Protein AF-A0AAV5LJF4-F1 (afdb_monomer_lite)

Structure (mmCIF, N/CA/C/O backbone):
data_AF-A0AAV5LJF4-F1
#
_entry.id   AF-A0AAV5LJF4-F1
#
loop_
_atom_site.group_PDB
_atom_site.id
_atom_site.type_symbol
_atom_site.label_atom_id
_atom_site.label_alt_id
_atom_site.label_comp_id
_atom_site.label_asym_id
_atom_site.label_entity_id
_atom_site.label_seq_id
_atom_site.pdbx_PDB_ins_code
_atom_site.Cartn_x
_atom_site.Cartn_y
_atom_site.Cartn_z
_atom_site.occupancy
_atom_site.B_iso_or_equiv
_atom_site.auth_seq_id
_atom_site.auth_comp_id
_atom_site.auth_asym_id
_atom_site.auth_atom_id
_atom_site.pdbx_PDB_model_num
ATOM 1 N N . MET A 1 1 ? -11.416 -14.178 -37.511 1.00 57.75 1 MET A N 1
ATOM 2 C CA . MET A 1 1 ? -10.246 -13.297 -37.694 1.00 57.75 1 MET A CA 1
ATOM 3 C C . MET A 1 1 ? -9.049 -14.203 -37.834 1.00 57.75 1 MET A C 1
ATOM 5 O O . MET A 1 1 ? -8.840 -15.023 -36.949 1.00 57.75 1 MET A O 1
ATOM 9 N N . GLU A 1 2 ? -8.350 -14.103 -38.957 1.00 78.75 2 GLU A N 1
ATOM 10 C CA . GLU A 1 2 ? -7.160 -14.900 -39.259 1.00 78.75 2 GLU A CA 1
ATOM 11 C C . GLU A 1 2 ? -5.923 -14.006 -39.137 1.00 78.75 2 GLU A C 1
ATOM 13 O O . GLU A 1 2 ? -5.987 -12.808 -39.421 1.00 78.75 2 GLU A O 1
ATOM 18 N N . LEU A 1 3 ? -4.825 -14.573 -38.638 1.00 84.88 3 LEU A N 1
ATOM 19 C CA . LEU A 1 3 ? -3.553 -13.872 -38.487 1.00 84.88 3 LEU A CA 1
ATOM 20 C C . LEU A 1 3 ? -2.838 -13.85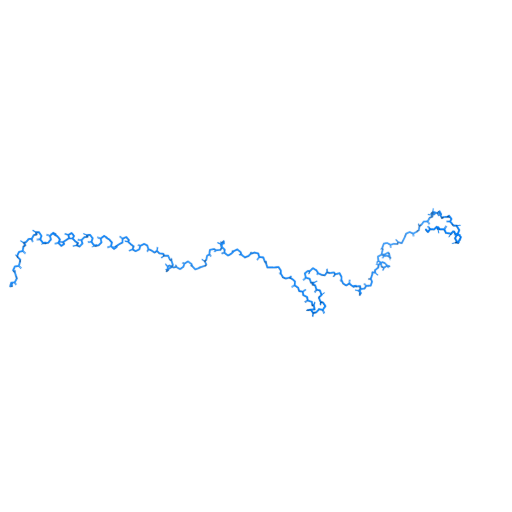6 -39.841 1.00 84.88 3 LEU A C 1
ATOM 22 O O . LEU A 1 3 ? -2.611 -14.908 -40.430 1.00 84.88 3 LEU A O 1
ATOM 26 N N . VAL A 1 4 ? -2.485 -12.663 -40.320 1.00 87.75 4 VAL A N 1
ATOM 27 C CA . VAL A 1 4 ? -1.619 -12.478 -41.490 1.00 87.75 4 VAL A CA 1
ATOM 28 C C . VAL A 1 4 ? -0.221 -12.182 -40.972 1.00 87.75 4 VAL A C 1
ATOM 30 O O . VAL A 1 4 ? -0.023 -11.219 -40.228 1.00 87.75 4 VAL A O 1
ATOM 33 N N . GLU A 1 5 ? 0.742 -13.017 -41.342 1.00 83.38 5 GLU A N 1
ATOM 34 C CA . GLU A 1 5 ? 2.130 -12.847 -40.928 1.00 83.38 5 GLU A CA 1
ATOM 35 C C . GLU A 1 5 ? 2.751 -11.679 -41.694 1.00 83.38 5 GLU A C 1
ATOM 37 O O . GLU A 1 5 ? 3.058 -11.760 -42.882 1.00 83.38 5 GLU A O 1
ATOM 42 N N . VAL A 1 6 ? 2.899 -10.556 -40.996 1.00 88.38 6 VAL A N 1
ATOM 43 C CA . VAL A 1 6 ? 3.578 -9.367 -41.502 1.00 88.38 6 VAL A CA 1
ATOM 44 C C . VAL A 1 6 ? 4.651 -8.984 -40.497 1.00 88.38 6 VAL A C 1
ATOM 46 O O . VAL A 1 6 ? 4.353 -8.653 -39.351 1.00 88.38 6 VAL A O 1
ATOM 49 N N . GLY A 1 7 ? 5.905 -9.021 -40.936 1.00 90.62 7 GLY A N 1
ATOM 50 C CA . GLY A 1 7 ? 7.067 -8.658 -40.132 1.00 90.62 7 GLY A CA 1
ATOM 51 C C . GLY A 1 7 ? 8.161 -9.727 -40.158 1.00 90.62 7 GLY A C 1
ATOM 52 O O . GLY A 1 7 ? 7.967 -10.810 -40.707 1.00 90.62 7 GLY A O 1
ATOM 53 N N . PRO A 1 8 ? 9.341 -9.419 -39.600 1.00 91.38 8 PRO A N 1
ATOM 54 C CA . PRO A 1 8 ? 10.435 -10.375 -39.521 1.00 91.38 8 PRO A CA 1
ATOM 55 C C . PRO A 1 8 ? 10.126 -11.488 -38.510 1.00 91.38 8 PRO A C 1
ATOM 57 O O . PRO A 1 8 ? 9.794 -11.217 -37.356 1.00 91.38 8 PRO A O 1
ATOM 60 N N . SER A 1 9 ? 10.295 -12.741 -38.934 1.00 87.06 9 SER A N 1
ATOM 61 C CA . SER A 1 9 ? 10.294 -13.911 -38.053 1.00 87.06 9 SER A CA 1
ATOM 62 C C . SER A 1 9 ? 11.662 -14.045 -37.379 1.00 87.06 9 SER A C 1
ATOM 64 O O . SER A 1 9 ? 12.680 -14.155 -38.066 1.00 87.06 9 SER A O 1
ATOM 66 N N . MET A 1 10 ? 11.705 -14.019 -36.046 1.00 91.25 10 MET A N 1
ATOM 67 C CA . MET A 1 10 ? 12.949 -14.126 -35.279 1.00 91.25 10 MET A CA 1
ATOM 68 C C . MET A 1 10 ? 12.877 -15.229 -34.228 1.00 91.25 10 MET A C 1
ATOM 70 O O . MET A 1 10 ? 11.968 -15.234 -33.399 1.00 91.25 10 MET A O 1
ATOM 74 N N . ASP A 1 11 ? 13.917 -16.063 -34.194 1.00 90.25 11 ASP A N 1
ATOM 75 C CA . ASP A 1 11 ? 14.122 -17.083 -33.168 1.00 90.25 11 ASP A CA 1
ATOM 76 C C . ASP A 1 11 ? 15.149 -16.597 -32.139 1.00 90.25 11 ASP A C 1
ATOM 78 O O . ASP A 1 11 ? 16.301 -16.293 -32.461 1.00 90.25 11 ASP A O 1
ATOM 82 N N . LEU A 1 12 ? 14.733 -16.504 -30.875 1.00 91.12 12 LEU A N 1
ATOM 83 C CA . LEU A 1 12 ? 15.576 -16.020 -29.783 1.00 91.12 12 LEU A CA 1
ATOM 84 C C . LEU A 1 12 ? 16.040 -17.181 -28.897 1.00 91.12 12 LEU A C 1
ATOM 86 O O . LEU A 1 12 ? 15.241 -18.002 -28.455 1.00 91.12 12 LEU A O 1
ATOM 90 N N . VAL A 1 13 ? 17.338 -17.204 -28.576 1.00 93.06 13 VAL A N 1
ATOM 91 C CA . VAL A 1 13 ? 17.948 -18.168 -27.645 1.00 93.06 13 VAL A CA 1
ATOM 92 C C . VAL A 1 13 ? 18.601 -17.416 -26.490 1.00 93.06 13 VAL A C 1
ATOM 94 O O . VAL A 1 13 ? 19.412 -16.510 -26.700 1.00 93.06 13 VAL A O 1
ATOM 97 N N . VAL A 1 14 ? 18.279 -17.802 -25.254 1.00 93.31 14 VAL A N 1
ATOM 98 C CA . VAL A 1 14 ? 18.852 -17.179 -24.054 1.00 93.31 14 VAL A CA 1
ATOM 99 C C . VAL A 1 14 ? 20.309 -17.612 -23.889 1.00 93.31 14 VAL A C 1
ATOM 101 O O . VAL A 1 14 ? 20.623 -18.800 -23.868 1.00 93.31 14 VAL A O 1
ATOM 104 N N . ARG A 1 15 ? 21.211 -16.636 -23.762 1.00 92.06 15 ARG A N 1
ATOM 105 C CA . ARG A 1 15 ? 22.639 -16.859 -23.487 1.00 92.06 15 ARG A CA 1
ATOM 106 C C . ARG A 1 15 ? 22.979 -16.362 -22.074 1.00 92.06 15 ARG A C 1
ATOM 108 O O . ARG A 1 15 ? 22.212 -16.554 -21.135 1.00 92.06 15 ARG A O 1
ATOM 115 N N . ARG A 1 16 ? 24.144 -15.742 -21.886 1.00 95.25 16 ARG A N 1
ATOM 116 C CA . ARG A 1 16 ? 24.577 -15.226 -20.580 1.00 95.25 16 ARG A CA 1
ATOM 117 C C . ARG A 1 16 ? 23.772 -13.986 -20.192 1.00 95.25 16 ARG A C 1
ATOM 119 O O . ARG A 1 16 ? 23.547 -13.117 -21.029 1.00 95.25 16 ARG A O 1
ATOM 126 N N . HIS A 1 17 ? 23.400 -13.899 -18.921 1.00 92.06 17 HIS A N 1
ATOM 127 C CA . HIS A 1 17 ? 22.662 -12.779 -18.346 1.00 92.06 17 HIS A CA 1
ATOM 128 C C . HIS A 1 17 ? 23.456 -12.163 -17.186 1.00 92.06 17 HIS A C 1
ATOM 130 O O . HIS A 1 17 ? 24.107 -12.877 -16.428 1.00 92.06 17 HIS A O 1
ATOM 136 N N . CYS A 1 18 ? 23.401 -10.836 -17.047 1.00 91.44 18 CYS A N 1
ATOM 137 C CA . CYS A 1 18 ? 23.927 -10.108 -15.893 1.00 91.44 18 CYS A CA 1
ATOM 138 C C . CYS A 1 18 ? 22.738 -9.511 -15.139 1.00 91.44 18 CYS A C 1
ATOM 140 O O . CYS A 1 18 ? 22.025 -8.666 -15.683 1.00 91.44 18 CYS A O 1
ATOM 142 N N . LEU A 1 19 ? 22.477 -10.000 -13.926 1.00 91.25 19 LEU A N 1
ATOM 143 C CA . LEU A 1 19 ? 21.361 -9.510 -13.122 1.00 91.25 19 LEU A CA 1
ATOM 144 C C . LEU A 1 19 ? 21.751 -8.210 -12.414 1.00 91.25 19 LEU A C 1
ATOM 146 O O . LEU A 1 19 ? 22.873 -8.095 -11.916 1.00 91.25 19 LEU A O 1
ATOM 150 N N . PRO A 1 20 ? 20.834 -7.233 -12.333 1.00 93.12 20 PRO A N 1
ATOM 151 C CA . PRO A 1 20 ? 21.092 -6.019 -11.582 1.00 93.12 20 PRO A CA 1
ATOM 152 C C . PRO A 1 20 ? 21.180 -6.327 -10.085 1.00 93.12 20 PRO A C 1
ATOM 154 O O . PRO A 1 20 ? 20.492 -7.209 -9.568 1.00 93.12 20 PRO A O 1
ATOM 157 N N . ASN A 1 21 ? 21.979 -5.532 -9.377 1.00 95.12 21 ASN A N 1
ATOM 158 C CA . ASN A 1 21 ? 22.023 -5.554 -7.920 1.00 95.12 21 ASN A CA 1
ATOM 159 C C . ASN A 1 21 ? 20.629 -5.242 -7.333 1.00 95.12 21 ASN A C 1
ATOM 161 O O . ASN A 1 21 ? 19.877 -4.421 -7.868 1.00 95.12 21 ASN A O 1
ATOM 165 N N . GLU A 1 22 ? 20.285 -5.864 -6.206 1.00 91.06 22 GLU A N 1
ATOM 166 C CA . GLU A 1 22 ? 18.982 -5.710 -5.562 1.00 91.06 22 GLU A CA 1
ATOM 167 C C . GLU A 1 22 ? 18.667 -4.263 -5.170 1.00 91.06 22 GLU A C 1
ATOM 169 O O . GLU A 1 22 ? 17.504 -3.862 -5.235 1.00 91.06 22 GLU A O 1
ATOM 174 N N . GLY A 1 23 ? 19.682 -3.481 -4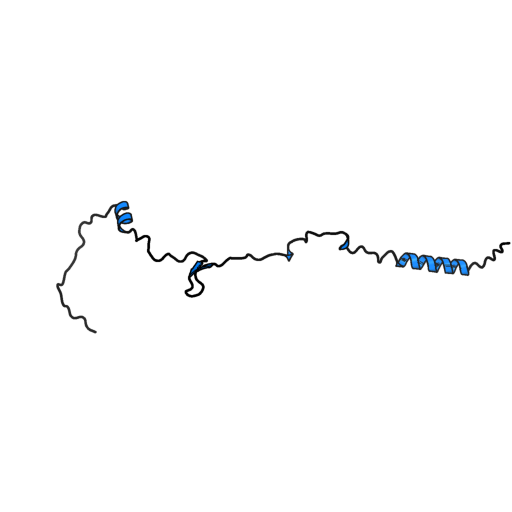.783 1.00 93.94 23 GLY A N 1
ATOM 175 C CA . GLY A 1 23 ? 19.529 -2.056 -4.472 1.00 93.94 23 GLY A CA 1
ATOM 176 C C . GLY A 1 23 ? 19.053 -1.259 -5.687 1.00 93.94 23 GLY A C 1
ATOM 177 O O . GLY A 1 23 ? 17.992 -0.638 -5.644 1.00 93.94 23 GLY A O 1
ATOM 178 N N . LEU A 1 24 ? 19.767 -1.392 -6.809 1.00 93.69 24 LEU A N 1
ATOM 179 C CA . LEU A 1 24 ? 19.428 -0.734 -8.076 1.00 93.69 24 LEU A CA 1
ATOM 180 C C . LEU A 1 24 ? 18.046 -1.152 -8.583 1.00 93.69 24 LEU A C 1
ATOM 182 O O . LEU A 1 24 ? 17.276 -0.321 -9.060 1.00 93.69 24 LEU A O 1
ATOM 186 N N . ARG A 1 25 ? 17.690 -2.434 -8.431 1.00 93.62 25 A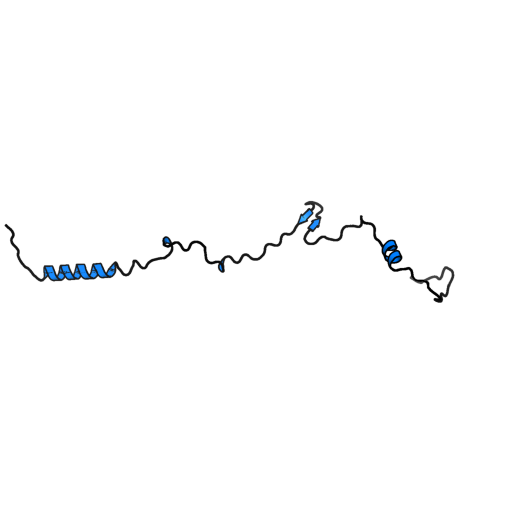RG A N 1
ATOM 187 C CA . ARG A 1 25 ? 16.359 -2.926 -8.802 1.00 93.62 25 ARG A CA 1
ATOM 188 C C . ARG A 1 25 ? 15.256 -2.253 -7.980 1.00 93.62 25 ARG A C 1
ATOM 190 O O . ARG A 1 25 ? 14.237 -1.862 -8.541 1.00 93.62 25 ARG A O 1
ATOM 197 N N . LYS A 1 26 ? 15.447 -2.102 -6.665 1.00 92.81 26 LYS A N 1
ATOM 198 C CA . LYS A 1 26 ? 14.475 -1.451 -5.767 1.00 92.81 26 LYS A CA 1
ATOM 199 C C . LYS A 1 26 ? 14.336 0.043 -6.060 1.00 92.81 26 LYS A C 1
ATOM 201 O O . LYS A 1 26 ? 13.231 0.572 -5.985 1.00 92.81 26 LYS A O 1
ATOM 206 N N . GLU A 1 27 ? 15.433 0.706 -6.408 1.00 90.56 27 GLU A N 1
ATOM 207 C CA . GLU A 1 27 ? 15.430 2.121 -6.784 1.00 90.56 27 GLU A CA 1
ATOM 208 C C . GLU A 1 27 ? 14.720 2.358 -8.118 1.00 90.56 27 GLU A C 1
ATOM 210 O O . GLU A 1 27 ? 13.833 3.208 -8.189 1.00 90.56 27 GLU A O 1
ATOM 215 N N . ALA A 1 28 ? 15.035 1.564 -9.145 1.00 91.69 28 ALA A N 1
ATOM 216 C CA . ALA A 1 28 ? 14.407 1.670 -10.461 1.00 91.69 28 ALA A CA 1
ATOM 217 C C . ALA A 1 28 ? 12.905 1.332 -10.433 1.00 91.69 28 ALA A C 1
ATOM 219 O O . ALA A 1 28 ? 12.119 1.929 -11.162 1.00 91.69 28 ALA A O 1
ATOM 220 N N . MET A 1 29 ? 12.488 0.398 -9.570 1.00 90.88 29 MET A N 1
ATOM 221 C CA . MET A 1 29 ? 11.080 0.006 -9.410 1.00 90.88 29 MET A CA 1
ATOM 222 C C . MET A 1 29 ? 10.304 0.883 -8.413 1.00 90.88 29 MET A C 1
ATOM 224 O O . MET A 1 29 ? 9.163 0.571 -8.060 1.00 90.88 29 MET A O 1
ATOM 228 N N . LYS A 1 30 ? 10.885 1.988 -7.938 1.00 90.81 30 LYS A N 1
ATOM 229 C CA . LYS A 1 30 ? 10.205 2.908 -7.026 1.00 90.81 30 LYS A CA 1
ATOM 230 C C . LYS A 1 30 ? 9.088 3.641 -7.761 1.00 90.81 30 LYS A C 1
ATOM 232 O O . LYS A 1 30 ? 9.323 4.437 -8.664 1.00 90.81 30 LYS A O 1
ATOM 237 N N . THR A 1 31 ? 7.850 3.406 -7.347 1.00 85.56 31 THR A N 1
ATOM 238 C CA . THR A 1 31 ? 6.699 4.110 -7.917 1.00 85.56 31 THR A CA 1
ATOM 239 C C . THR A 1 31 ? 6.639 5.553 -7.403 1.00 85.56 31 THR A C 1
ATOM 241 O O . THR A 1 31 ? 7.060 5.840 -6.278 1.00 85.56 31 THR A O 1
ATOM 244 N N . ALA A 1 32 ? 6.107 6.467 -8.219 1.00 85.44 32 ALA A N 1
ATOM 245 C CA . ALA A 1 32 ? 5.886 7.858 -7.829 1.00 85.44 32 ALA A CA 1
ATOM 246 C C . ALA A 1 32 ? 5.095 7.967 -6.509 1.00 85.44 32 ALA A C 1
ATOM 248 O O . ALA A 1 32 ? 4.218 7.153 -6.218 1.00 85.44 32 ALA A O 1
ATOM 249 N N . LYS A 1 33 ? 5.397 8.990 -5.702 1.00 77.62 33 LYS A N 1
ATOM 250 C CA . LYS A 1 33 ? 4.729 9.207 -4.405 1.00 77.62 33 LYS A CA 1
ATOM 251 C C . LYS A 1 33 ? 3.270 9.655 -4.557 1.00 77.62 33 LYS A C 1
ATOM 253 O O . LYS A 1 33 ? 2.464 9.379 -3.673 1.00 77.62 33 LYS A O 1
ATOM 258 N N . ASP A 1 34 ? 2.937 10.276 -5.688 1.00 76.88 34 ASP A N 1
ATOM 259 C CA . ASP A 1 34 ? 1.615 10.857 -5.966 1.00 76.88 34 ASP A CA 1
ATOM 260 C C . ASP A 1 34 ? 0.622 9.869 -6.591 1.00 76.88 34 ASP A C 1
ATOM 262 O O . ASP A 1 34 ? -0.438 10.255 -7.081 1.00 76.88 34 ASP A O 1
ATOM 266 N N . GLN A 1 35 ? 0.939 8.574 -6.551 1.00 74.31 35 GLN A N 1
ATOM 267 C CA . GLN A 1 35 ? 0.011 7.527 -6.961 1.00 74.31 35 GLN A CA 1
ATOM 268 C C . GLN A 1 35 ? -1.291 7.595 -6.150 1.00 74.31 35 GLN A C 1
ATOM 270 O O . GLN A 1 35 ? -1.269 7.978 -4.969 1.00 74.31 35 GLN A O 1
ATOM 275 N N . PRO A 1 36 ? -2.436 7.208 -6.747 1.00 72.19 36 PRO A N 1
ATOM 276 C CA . PRO A 1 36 ? -3.719 7.240 -6.066 1.00 72.19 36 PRO A CA 1
ATOM 277 C C . PRO A 1 36 ? -3.610 6.454 -4.760 1.00 72.19 36 PRO A C 1
ATOM 279 O O . PRO A 1 36 ? -3.335 5.252 -4.739 1.00 72.19 36 PRO A O 1
ATOM 282 N N . LYS A 1 37 ? -3.760 7.182 -3.646 1.00 74.94 37 LYS A N 1
ATOM 283 C CA . LYS A 1 37 ? -3.558 6.645 -2.298 1.00 74.94 37 LYS A CA 1
ATOM 284 C C . LYS A 1 37 ? -4.428 5.404 -2.129 1.00 74.94 37 LYS A C 1
ATOM 286 O O . LYS A 1 37 ? -5.643 5.472 -2.328 1.00 74.94 37 LYS A O 1
ATOM 291 N N . LYS A 1 38 ? -3.802 4.291 -1.732 1.00 79.75 38 LYS A N 1
ATOM 292 C CA . LYS A 1 38 ? -4.514 3.061 -1.366 1.00 79.75 38 LYS A CA 1
ATOM 293 C C . LYS A 1 38 ? -5.613 3.397 -0.359 1.00 79.75 38 LYS A C 1
ATOM 295 O O . LYS A 1 38 ? -5.447 4.297 0.470 1.00 79.75 38 LYS A O 1
ATOM 300 N N . LYS A 1 39 ? -6.733 2.675 -0.438 1.00 82.94 39 LYS A N 1
ATOM 301 C CA . LYS A 1 39 ? -7.852 2.847 0.495 1.00 82.94 39 LYS A CA 1
ATOM 302 C C . LYS A 1 39 ? -7.323 2.724 1.926 1.00 82.94 39 LYS A C 1
ATOM 304 O O . LYS A 1 39 ? -6.758 1.698 2.297 1.00 82.94 39 LYS A O 1
ATOM 309 N N . VAL A 1 40 ? -7.476 3.792 2.703 1.00 85.00 40 VAL A N 1
ATOM 310 C CA . VAL A 1 40 ? -7.132 3.799 4.127 1.00 85.00 40 VAL A CA 1
ATOM 311 C C . VAL A 1 40 ? -8.301 3.165 4.871 1.00 85.00 40 VAL A C 1
ATOM 313 O O . VAL A 1 40 ? -9.457 3.506 4.613 1.00 85.00 40 VAL A O 1
ATOM 316 N N . LYS A 1 41 ? -8.014 2.215 5.768 1.00 87.62 41 LYS A N 1
ATOM 317 C CA . LYS A 1 41 ? -9.047 1.493 6.519 1.00 87.62 41 LYS A CA 1
ATOM 318 C C . LYS A 1 41 ? -9.975 2.489 7.225 1.00 87.62 41 LYS A C 1
ATOM 320 O O . LYS A 1 41 ? -9.513 3.451 7.832 1.00 87.62 41 LYS A O 1
ATOM 325 N N . ASN A 1 42 ? -11.279 2.241 7.128 1.00 86.06 42 ASN A N 1
ATOM 326 C CA . ASN A 1 42 ? -12.347 3.043 7.729 1.00 86.06 42 ASN A CA 1
ATOM 327 C C . ASN A 1 42 ? -12.453 4.493 7.217 1.00 86.06 42 ASN A C 1
ATOM 329 O O . ASN A 1 42 ? -13.132 5.285 7.864 1.00 86.06 42 ASN A O 1
ATOM 333 N N . VAL A 1 43 ? -11.823 4.845 6.088 1.00 87.69 43 VAL A N 1
ATOM 334 C CA . VAL A 1 43 ? -11.957 6.162 5.443 1.00 87.69 43 VAL A CA 1
ATOM 335 C C . VAL A 1 43 ? -12.498 5.982 4.024 1.00 87.69 43 VAL A C 1
ATOM 337 O O . VAL A 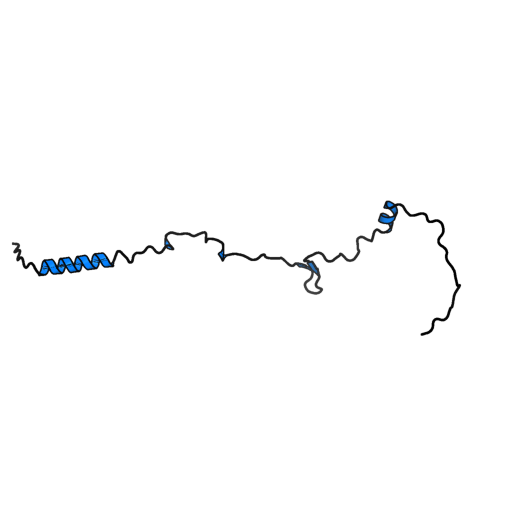1 43 ? -11.811 5.413 3.172 1.00 87.69 43 VAL A O 1
ATOM 340 N N . SER A 1 44 ? -13.705 6.483 3.756 1.00 84.56 44 SER A N 1
ATOM 341 C CA . SER A 1 44 ? -14.243 6.617 2.395 1.00 84.56 44 SER A CA 1
ATOM 342 C C . SER A 1 44 ? -14.125 8.062 1.913 1.00 84.56 44 SER A C 1
ATOM 344 O O . SER A 1 44 ? -13.993 9.003 2.700 1.00 84.56 44 SER A O 1
ATOM 346 N N . LYS A 1 45 ? -14.076 8.225 0.591 1.00 84.19 45 LYS A N 1
ATOM 347 C CA . LYS A 1 45 ? -14.186 9.521 -0.073 1.00 84.19 45 LYS A CA 1
ATOM 348 C C . LYS A 1 45 ? -15.427 9.449 -0.940 1.00 84.19 45 LYS A C 1
ATOM 350 O O . LYS A 1 45 ? -15.416 8.722 -1.930 1.00 84.19 45 LYS A O 1
ATOM 355 N N . ASP A 1 46 ? -16.444 10.185 -0.548 1.00 85.31 46 ASP A N 1
ATOM 356 C CA . ASP A 1 46 ? -17.714 10.272 -1.241 1.00 85.31 46 ASP A CA 1
ATOM 357 C C . ASP A 1 46 ? -17.753 11.599 -2.007 1.00 85.31 46 ASP A C 1
ATOM 359 O O . ASP A 1 46 ? -17.225 12.615 -1.548 1.00 85.31 46 ASP A O 1
ATOM 363 N N . ALA A 1 47 ? -18.303 11.585 -3.223 1.00 83.31 47 ALA A N 1
ATOM 364 C CA . ALA A 1 47 ? -18.247 12.741 -4.125 1.00 83.31 47 ALA A CA 1
ATOM 365 C C . ALA A 1 47 ? -19.054 13.947 -3.608 1.00 83.31 47 ALA A C 1
ATOM 367 O O . ALA A 1 47 ? -18.762 15.079 -3.979 1.00 83.31 47 ALA A O 1
ATOM 368 N N . ILE A 1 48 ? -20.046 13.690 -2.749 1.00 86.62 48 ILE A N 1
ATOM 369 C CA . ILE A 1 48 ? -20.985 14.687 -2.222 1.00 86.62 48 ILE A CA 1
ATOM 370 C C . ILE A 1 48 ? -20.597 15.092 -0.792 1.00 86.62 48 ILE A C 1
ATOM 372 O O . ILE A 1 48 ? -20.404 16.267 -0.507 1.00 86.62 48 ILE A O 1
ATOM 376 N N . GLU A 1 49 ? -20.437 14.116 0.104 1.00 77.88 49 GLU A N 1
ATOM 377 C CA . GLU A 1 49 ? -20.222 14.332 1.547 1.00 77.88 49 GLU A CA 1
ATOM 378 C C . GLU A 1 49 ? -18.736 14.464 1.938 1.00 77.88 49 GLU A C 1
ATOM 380 O O . GLU A 1 49 ? -18.390 14.712 3.095 1.00 77.88 49 GLU A O 1
ATOM 385 N N . GLY A 1 50 ? -17.820 14.312 0.979 1.00 86.50 50 GLY A N 1
ATOM 386 C CA . GLY A 1 50 ? -16.388 14.454 1.211 1.00 86.50 50 GLY A CA 1
ATOM 387 C C . GLY A 1 50 ? -15.765 13.232 1.895 1.00 86.50 50 GLY A C 1
ATOM 388 O O . GLY A 1 50 ? -15.898 12.104 1.432 1.00 86.50 50 GLY A O 1
ATOM 389 N N . LYS A 1 51 ? -14.962 13.440 2.948 1.00 87.38 51 LYS A N 1
ATOM 390 C CA . LYS A 1 51 ? -14.227 12.352 3.628 1.00 87.38 51 LYS A CA 1
ATOM 391 C C . LYS A 1 51 ? -15.018 11.837 4.829 1.00 87.38 51 LYS A C 1
ATOM 393 O O . LYS A 1 51 ? -15.047 12.509 5.856 1.00 87.38 51 LYS A O 1
ATOM 398 N N . ILE A 1 52 ? -15.533 10.613 4.746 1.00 88.75 52 ILE A N 1
ATOM 399 C CA . ILE A 1 52 ? -16.300 9.970 5.823 1.00 88.75 52 ILE A CA 1
ATOM 400 C C . ILE A 1 52 ? -15.425 8.956 6.569 1.00 88.75 52 ILE A C 1
ATOM 402 O O . ILE A 1 52 ? -14.560 8.300 5.975 1.00 88.75 52 ILE A O 1
ATOM 406 N N . ARG A 1 53 ? -15.631 8.821 7.889 1.00 88.19 53 ARG A N 1
ATOM 407 C CA . ARG A 1 53 ? -14.956 7.817 8.728 1.00 88.19 53 ARG A CA 1
ATOM 408 C C . ARG A 1 53 ? -15.942 6.951 9.502 1.00 88.19 53 ARG A C 1
ATOM 410 O O . ARG A 1 53 ? -16.881 7.467 10.094 1.00 88.19 53 ARG A O 1
ATOM 417 N N . LYS A 1 54 ? -15.683 5.641 9.551 1.00 90.12 54 LYS A N 1
ATOM 418 C CA . LYS A 1 54 ? -16.460 4.692 10.366 1.00 90.12 54 LYS A CA 1
ATOM 419 C C . LYS A 1 54 ? -15.793 4.495 11.728 1.00 90.12 54 LYS A C 1
ATOM 421 O O . LYS A 1 54 ? -14.636 4.074 11.787 1.00 90.12 54 LYS A O 1
ATOM 426 N N . ILE A 1 55 ? -16.524 4.785 12.802 1.00 93.25 55 ILE A N 1
ATOM 427 C CA . ILE A 1 55 ? -16.114 4.512 14.186 1.00 93.25 55 ILE A CA 1
ATOM 428 C C . ILE A 1 55 ? -16.783 3.208 14.616 1.00 93.25 55 ILE A C 1
ATOM 430 O O . ILE A 1 55 ? -17.987 3.048 14.441 1.00 93.25 55 ILE A O 1
ATOM 434 N N . TYR A 1 56 ? -15.999 2.271 15.148 1.00 92.00 56 TYR A N 1
ATOM 435 C CA . TYR A 1 56 ? -16.537 1.043 15.725 1.00 92.00 56 TYR A CA 1
ATOM 436 C C . TYR A 1 56 ? -16.811 1.269 17.211 1.00 92.00 56 TYR A C 1
ATOM 438 O O . TYR A 1 56 ? -15.880 1.534 17.971 1.00 92.00 56 TYR A O 1
ATOM 446 N N . ILE A 1 57 ? -18.080 1.181 17.602 1.00 93.38 57 ILE A N 1
ATOM 447 C CA . ILE A 1 57 ? -18.510 1.220 18.999 1.00 93.38 57 ILE A CA 1
ATOM 448 C C . ILE A 1 57 ? -18.697 -0.239 19.439 1.00 93.38 57 ILE A C 1
ATOM 450 O O . ILE A 1 57 ? -19.469 -0.947 18.792 1.00 93.38 57 ILE A O 1
ATOM 454 N N . PRO A 1 58 ? -17.973 -0.720 20.464 1.00 92.75 58 PRO A N 1
ATOM 455 C CA . PRO A 1 58 ? -18.133 -2.084 20.958 1.00 92.75 58 PRO A CA 1
ATOM 456 C C . PRO A 1 58 ? -19.451 -2.256 21.727 1.00 92.75 58 PRO A C 1
ATOM 458 O O . PRO A 1 58 ? -20.021 -1.284 22.224 1.00 92.75 58 PRO A O 1
ATOM 461 N N . ASP A 1 59 ? -19.892 -3.506 21.875 1.00 92.19 59 ASP A N 1
ATOM 462 C CA . ASP A 1 59 ? -21.111 -3.846 22.614 1.00 92.19 59 ASP A CA 1
ATOM 463 C C . ASP A 1 59 ? -21.036 -3.383 24.078 1.00 92.19 59 ASP A C 1
ATOM 465 O O . ASP A 1 59 ? -20.114 -3.733 24.822 1.00 92.19 59 ASP A O 1
ATOM 469 N N . GLN A 1 60 ? -22.033 -2.606 24.515 1.00 90.44 60 GLN A N 1
ATOM 470 C CA . GLN A 1 60 ? -22.096 -2.074 25.875 1.00 90.44 60 GLN A CA 1
ATOM 471 C C . GLN A 1 60 ? -22.861 -3.030 26.802 1.00 90.44 60 GLN A C 1
ATOM 473 O O . GLN A 1 60 ? -24.090 -3.089 26.808 1.00 90.44 60 GLN A O 1
ATOM 478 N N . LYS A 1 61 ? -22.128 -3.767 27.637 1.00 88.31 61 LYS A N 1
ATOM 479 C CA . LYS A 1 61 ? -22.686 -4.717 28.611 1.00 88.31 61 LYS A CA 1
ATOM 480 C C . LYS A 1 61 ? -23.155 -4.017 29.893 1.00 88.31 61 LYS A C 1
ATOM 482 O O . LYS A 1 61 ? -22.484 -4.058 30.917 1.00 88.31 61 LYS A O 1
ATOM 487 N N . ILE A 1 62 ? -24.318 -3.370 29.846 1.00 82.69 62 ILE A N 1
ATOM 488 C CA . ILE A 1 62 ? -24.866 -2.617 30.996 1.00 82.69 62 ILE A CA 1
ATOM 489 C C . ILE A 1 62 ? -25.459 -3.556 32.066 1.00 82.69 62 ILE A C 1
ATOM 491 O O . ILE A 1 62 ? -25.445 -3.229 33.248 1.00 82.69 62 ILE A O 1
ATOM 495 N N . GLY A 1 63 ? -25.933 -4.746 31.676 1.00 83.38 63 GLY A N 1
ATOM 496 C CA . GLY A 1 63 ? -26.566 -5.706 32.593 1.00 83.38 63 GLY A CA 1
ATOM 497 C C . GLY A 1 63 ? -25.605 -6.479 33.507 1.00 83.38 63 GLY A C 1
ATOM 498 O O . GLY A 1 63 ? -26.009 -6.914 34.579 1.00 83.38 63 GLY A O 1
ATOM 499 N N . GLU A 1 64 ? -24.336 -6.633 33.115 1.00 80.75 64 GLU A N 1
ATOM 500 C CA . GLU A 1 64 ? -23.309 -7.308 33.933 1.00 80.75 64 GLU A CA 1
ATOM 501 C C . GLU A 1 64 ? -22.755 -6.389 35.036 1.00 80.75 64 GLU A C 1
ATOM 503 O O . GLU A 1 64 ? -22.151 -6.850 36.007 1.00 80.75 64 GLU A O 1
ATOM 508 N N . MET A 1 65 ? -22.965 -5.077 34.908 1.00 79.06 65 MET A N 1
ATOM 509 C CA . MET A 1 65 ? -22.467 -4.098 35.862 1.00 79.06 65 MET A CA 1
ATOM 510 C C . MET A 1 65 ? -23.438 -3.969 37.034 1.00 79.06 65 MET A C 1
ATOM 512 O O . MET A 1 65 ? -24.578 -3.529 36.882 1.00 79.06 65 MET A O 1
ATOM 516 N N . ALA A 1 66 ? -22.975 -4.306 38.239 1.00 78.56 66 ALA A N 1
ATOM 517 C CA . ALA A 1 66 ? -23.718 -3.986 39.449 1.00 78.56 66 ALA A CA 1
ATOM 518 C C . ALA A 1 66 ? -23.902 -2.463 39.530 1.00 78.56 66 ALA A C 1
ATOM 520 O O . ALA A 1 66 ? -22.921 -1.718 39.533 1.00 78.56 66 ALA A O 1
ATOM 521 N N . LEU A 1 67 ? -25.158 -2.008 39.599 1.00 77.81 67 LEU A N 1
ATOM 522 C CA . LEU A 1 67 ? -25.467 -0.585 39.719 1.00 77.81 67 LEU A CA 1
ATOM 523 C C . LEU A 1 67 ? -24.695 0.011 40.913 1.00 77.81 67 LEU A C 1
ATOM 525 O O . LEU A 1 67 ? -24.753 -0.554 42.013 1.00 77.81 67 LEU A O 1
ATOM 529 N N . PRO A 1 68 ? -23.999 1.150 40.734 1.00 76.56 68 PRO A N 1
ATOM 530 C CA . PRO A 1 68 ? -23.164 1.739 41.784 1.00 76.56 68 PRO A CA 1
ATOM 531 C C . PRO A 1 68 ? -23.983 2.190 43.005 1.00 76.56 68 PRO A C 1
ATOM 533 O O . PRO A 1 68 ? -23.463 2.275 44.115 1.00 76.56 68 PRO A O 1
ATOM 536 N N . ASN A 1 69 ? -25.289 2.406 42.835 1.00 74.75 69 ASN A N 1
ATOM 537 C CA . ASN A 1 69 ? -26.171 2.896 43.887 1.00 74.75 69 ASN A CA 1
ATOM 538 C C . ASN A 1 69 ? -26.881 1.756 44.626 1.00 74.75 69 ASN A C 1
ATOM 540 O O . ASN A 1 69 ? -28.070 1.508 44.437 1.00 74.75 69 ASN A O 1
ATOM 544 N N . LYS A 1 70 ? -26.171 1.104 45.554 1.00 72.56 70 LYS A N 1
ATOM 545 C CA . LYS A 1 70 ? -26.779 0.235 46.583 1.00 72.56 70 LYS A CA 1
ATOM 546 C C . LYS A 1 70 ? -27.230 1.058 47.795 1.00 72.56 70 LYS A C 1
ATOM 548 O O . LYS A 1 70 ? -26.784 0.828 48.919 1.00 72.56 70 LYS A O 1
ATOM 553 N N . VAL A 1 71 ? -28.092 2.046 47.573 1.00 79.19 71 VAL A N 1
ATOM 554 C CA . VAL A 1 71 ? -28.595 2.907 48.654 1.00 79.19 71 VAL A CA 1
ATOM 555 C C . VAL A 1 71 ? -29.560 2.138 49.560 1.00 79.19 71 VAL A C 1
ATOM 557 O O . VAL A 1 71 ? -30.363 1.328 49.094 1.00 79.19 71 VAL A O 1
ATOM 560 N N . LYS A 1 72 ? -29.498 2.388 50.876 1.00 69.88 72 LYS A N 1
ATOM 561 C CA . LYS A 1 72 ? -30.349 1.704 51.869 1.00 69.88 72 LYS A CA 1
ATOM 562 C C . LYS A 1 72 ? -31.849 1.926 51.620 1.00 69.88 72 LYS A C 1
ATOM 564 O O . LYS A 1 72 ? -32.627 1.035 51.918 1.00 69.88 72 LYS A O 1
ATOM 569 N N . GLY A 1 73 ? -32.237 3.047 51.004 1.00 72.94 73 GLY A N 1
ATOM 570 C CA . GLY A 1 73 ? -33.639 3.366 50.696 1.00 72.94 73 GLY A CA 1
ATOM 571 C C . GLY A 1 73 ? -34.289 2.519 49.592 1.00 72.94 73 GLY A C 1
ATOM 572 O O . GLY A 1 73 ? -35.509 2.452 49.533 1.00 72.94 73 GLY A O 1
ATOM 573 N N . VAL A 1 74 ? -33.503 1.850 48.738 1.00 70.38 74 VAL A N 1
ATOM 574 C CA . VAL A 1 74 ? -34.020 0.944 47.684 1.00 70.38 74 VAL A CA 1
ATOM 575 C C . VAL A 1 74 ? -34.143 -0.497 48.201 1.00 70.38 74 VAL A C 1
A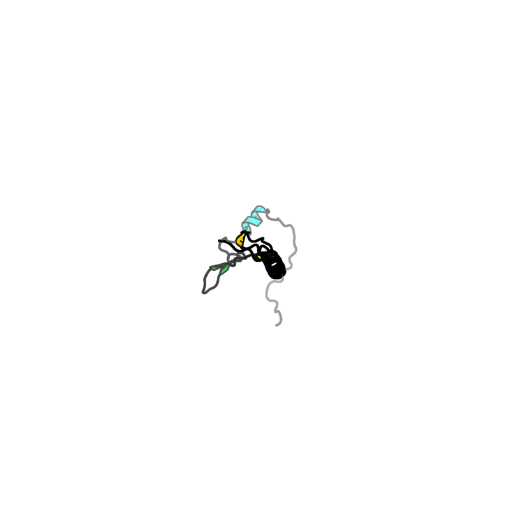TOM 577 O O . VAL A 1 74 ? -34.807 -1.337 47.596 1.00 70.38 74 VAL A O 1
ATOM 580 N N . LYS A 1 75 ? -33.537 -0.803 49.356 1.00 72.12 75 LYS A N 1
ATOM 581 C CA . LYS A 1 75 ? -33.698 -2.096 50.020 1.00 72.12 75 LYS A CA 1
ATOM 582 C C . LYS A 1 75 ? -35.038 -2.096 50.754 1.00 72.12 75 LYS A C 1
ATOM 584 O O . LYS A 1 75 ? -35.209 -1.382 51.736 1.00 72.12 75 LYS A O 1
ATOM 589 N N . ARG A 1 76 ? -35.991 -2.892 50.271 1.00 66.94 76 ARG A N 1
ATOM 590 C CA . ARG A 1 76 ? -37.286 -3.093 50.930 1.00 66.94 76 ARG A CA 1
ATOM 591 C C . ARG A 1 76 ? -37.053 -3.893 52.218 1.00 66.94 76 ARG A C 1
ATOM 593 O O . ARG A 1 76 ? -36.891 -5.108 52.168 1.00 66.94 76 ARG A O 1
ATOM 600 N N . GLU A 1 77 ? -36.970 -3.217 53.361 1.00 60.47 77 GLU A N 1
ATOM 601 C CA . GLU A 1 77 ? -37.057 -3.889 54.662 1.00 60.47 77 GLU A CA 1
ATOM 602 C C . GLU A 1 77 ? -38.487 -4.406 54.854 1.00 60.47 77 GLU A C 1
ATOM 604 O O . GLU A 1 77 ?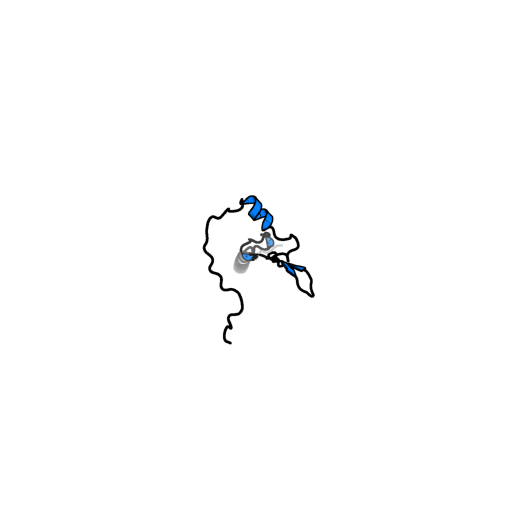 -39.453 -3.673 54.624 1.00 60.47 77 GLU A O 1
ATOM 609 N N . ARG A 1 78 ? -38.621 -5.678 55.255 1.00 57.44 78 ARG A N 1
ATOM 610 C CA . ARG A 1 78 ? -39.888 -6.300 55.666 1.00 57.44 78 ARG A CA 1
ATOM 611 C C . ARG A 1 78 ? -40.459 -5.533 56.864 1.00 57.44 78 ARG A C 1
ATOM 613 O O . ARG A 1 78 ? -40.175 -5.855 58.009 1.00 57.44 78 ARG A O 1
ATOM 620 N N . ARG A 1 79 ? -41.258 -4.497 56.607 1.00 55.66 79 ARG A N 1
ATOM 621 C CA . ARG A 1 79 ? -42.080 -3.820 57.628 1.00 55.66 79 ARG A CA 1
ATOM 622 C C . ARG A 1 79 ? -43.418 -4.532 57.876 1.00 55.66 79 ARG A C 1
ATOM 624 O O . ARG A 1 79 ? -44.188 -4.089 58.718 1.00 55.66 79 ARG A O 1
ATOM 631 N N . GLU A 1 80 ? -43.692 -5.622 57.163 1.00 49.62 80 GLU A N 1
ATOM 632 C CA . GLU A 1 80 ? -44.977 -6.334 57.212 1.00 49.62 80 GLU A CA 1
ATOM 633 C C . GLU A 1 80 ? -45.095 -7.264 58.440 1.00 49.62 80 GLU A C 1
ATOM 635 O O . GLU A 1 80 ? -46.200 -7.484 58.929 1.00 49.62 80 GLU A O 1
ATOM 640 N N . ASP A 1 81 ? -43.975 -7.699 59.032 1.00 51.03 81 ASP A N 1
ATOM 641 C CA . ASP A 1 81 ? -43.984 -8.684 60.130 1.00 51.03 81 ASP A CA 1
ATOM 642 C C . ASP A 1 81 ? -44.293 -8.073 61.519 1.00 51.03 81 ASP A C 1
ATOM 644 O O . ASP A 1 81 ? -44.688 -8.783 62.443 1.00 51.03 81 ASP A O 1
ATOM 648 N N . HIS A 1 82 ? -44.159 -6.750 61.689 1.00 43.25 82 HIS A N 1
ATOM 649 C CA . HIS A 1 82 ? -44.341 -6.074 62.988 1.00 43.25 82 HIS A CA 1
ATOM 650 C C . HIS A 1 82 ? -45.736 -5.473 63.218 1.00 43.25 82 HIS A C 1
ATOM 652 O O . HIS A 1 82 ? -46.054 -5.087 64.342 1.00 43.25 82 HIS A O 1
ATOM 658 N N . CYS A 1 83 ? -46.581 -5.375 62.187 1.00 42.22 83 CYS A N 1
ATOM 659 C CA . CYS A 1 83 ? -47.904 -4.757 62.328 1.00 42.22 83 CYS A CA 1
ATOM 660 C C . CYS A 1 83 ? -48.978 -5.752 62.810 1.00 42.22 83 CYS A C 1
ATOM 662 O O . CYS A 1 83 ? -49.900 -5.360 63.520 1.00 42.22 83 CYS A O 1
ATOM 664 N N . LEU A 1 84 ? -48.839 -7.044 62.491 1.00 48.69 84 LEU A N 1
ATOM 665 C CA . LEU A 1 84 ? -49.862 -8.062 62.778 1.00 48.69 84 LEU A CA 1
ATOM 666 C C . LEU A 1 84 ? -49.789 -8.647 64.200 1.00 48.69 84 LEU A C 1
ATOM 668 O O . LEU A 1 84 ? -50.774 -9.189 64.691 1.00 48.69 84 LEU A O 1
ATOM 672 N N . THR A 1 85 ? -48.646 -8.534 64.881 1.00 45.12 85 THR A N 1
ATOM 673 C CA . THR A 1 85 ? -48.465 -9.058 66.249 1.00 45.12 85 THR A CA 1
ATOM 674 C C . THR A 1 85 ? -48.962 -8.086 67.321 1.00 45.12 85 THR A C 1
ATOM 676 O O . THR A 1 85 ? -49.431 -8.507 68.375 1.00 45.12 85 THR A O 1
ATOM 679 N N . LEU A 1 86 ? -48.922 -6.776 67.057 1.00 54.59 86 LEU A N 1
ATOM 680 C CA . LEU A 1 86 ? -49.421 -5.761 67.993 1.00 54.59 86 LEU A CA 1
ATOM 681 C C . LEU A 1 86 ? -50.956 -5.674 67.998 1.00 54.59 86 LEU A C 1
ATOM 683 O O . LEU A 1 86 ? -51.542 -5.350 69.030 1.00 54.59 86 LEU A O 1
ATOM 687 N N . THR A 1 87 ? -51.620 -6.019 66.888 1.00 49.81 87 THR A N 1
ATOM 688 C CA . THR A 1 87 ? -53.091 -6.064 66.810 1.00 49.81 87 THR A CA 1
ATOM 689 C C . THR A 1 87 ? -53.683 -7.301 67.488 1.00 49.81 87 THR A C 1
ATOM 691 O O . THR A 1 87 ? -54.785 -7.223 68.022 1.00 49.81 87 THR A O 1
ATOM 694 N N . SER A 1 88 ? -52.962 -8.427 67.549 1.00 55.25 88 SER A N 1
ATOM 695 C CA . SER A 1 88 ? -53.444 -9.622 68.258 1.00 55.25 88 SER A CA 1
ATOM 696 C C . SER A 1 88 ? -53.381 -9.475 69.785 1.00 55.25 88 SER A C 1
ATOM 698 O O . SER A 1 88 ? -54.270 -9.956 70.487 1.00 55.25 88 SER A O 1
ATOM 700 N N . TYR A 1 89 ? -52.363 -8.784 70.317 1.00 57.53 89 TYR A N 1
ATOM 701 C CA . TYR A 1 89 ? -52.215 -8.574 71.765 1.00 57.53 89 TYR A CA 1
ATOM 702 C C . TYR A 1 89 ? -53.198 -7.537 72.334 1.00 57.53 89 TYR A C 1
ATOM 704 O O . TYR A 1 89 ? -53.665 -7.708 73.459 1.00 57.53 89 TYR A O 1
ATOM 712 N N . SER A 1 90 ? -53.566 -6.501 71.571 1.00 55.75 90 SER A N 1
ATOM 713 C CA . SER A 1 90 ? -54.537 -5.491 72.022 1.00 55.75 90 SER A CA 1
ATOM 714 C C . SER A 1 90 ? -55.973 -6.026 72.082 1.00 55.75 90 SER A C 1
ATOM 716 O O . SER A 1 90 ? -56.693 -5.742 73.039 1.00 55.75 90 SER A O 1
ATOM 718 N N . ILE A 1 91 ? -56.376 -6.858 71.116 1.00 59.19 91 ILE A N 1
ATOM 719 C CA . ILE A 1 91 ? -57.700 -7.503 71.107 1.00 59.19 91 ILE A CA 1
ATOM 720 C C . ILE A 1 91 ? -57.825 -8.496 72.277 1.00 59.19 91 ILE A C 1
ATOM 722 O O . ILE A 1 91 ? -58.857 -8.536 72.947 1.00 59.19 91 ILE A O 1
ATOM 726 N N . SER A 1 92 ? -56.754 -9.240 72.572 1.00 57.03 92 SER A N 1
ATOM 727 C CA . SER A 1 92 ? -56.676 -10.163 73.713 1.00 57.03 92 SER A CA 1
ATOM 728 C C . SER A 1 92 ? -56.815 -9.450 75.068 1.00 57.03 92 SER A C 1
ATOM 730 O O . SER A 1 92 ? -57.629 -9.857 75.897 1.00 57.03 92 SER A O 1
ATOM 732 N N . LEU A 1 93 ? -56.093 -8.341 75.289 1.00 59.56 93 LEU A N 1
ATOM 733 C CA . LEU A 1 93 ? -56.156 -7.606 76.561 1.00 59.56 93 LEU A CA 1
ATOM 734 C C . LEU A 1 93 ? -57.532 -6.964 76.811 1.00 59.56 93 LEU A C 1
ATOM 736 O O . LEU A 1 93 ? -58.029 -7.011 77.936 1.00 59.56 93 LEU A O 1
ATOM 740 N N . CYS A 1 94 ? -58.170 -6.407 75.773 1.00 55.41 94 CYS A N 1
ATOM 741 C CA . CYS A 1 94 ? -59.525 -5.854 75.885 1.00 55.41 94 CYS A CA 1
ATOM 742 C C . CYS A 1 94 ? -60.568 -6.932 76.221 1.00 55.41 94 CYS A C 1
ATOM 744 O O . CYS A 1 94 ? -61.463 -6.681 77.025 1.00 55.41 94 CYS A O 1
ATOM 746 N N . ALA A 1 95 ? -60.445 -8.140 75.662 1.00 59.53 95 ALA A N 1
ATOM 747 C CA . ALA A 1 95 ? -61.346 -9.246 75.987 1.00 59.53 95 ALA A CA 1
ATOM 748 C C . ALA A 1 95 ? -61.189 -9.723 77.445 1.00 59.53 95 ALA A C 1
ATOM 750 O O . ALA A 1 95 ? -62.181 -10.028 78.105 1.00 59.53 95 ALA A O 1
ATOM 751 N N . ILE A 1 96 ? -59.960 -9.736 77.975 1.00 62.59 96 ILE A N 1
ATOM 752 C CA . ILE A 1 96 ? -59.680 -10.143 79.363 1.00 62.59 96 ILE A CA 1
ATOM 753 C C . ILE A 1 96 ? -60.158 -9.084 80.374 1.00 62.59 96 ILE A C 1
ATOM 755 O O . ILE A 1 96 ? -60.642 -9.442 81.449 1.00 62.59 96 ILE A O 1
ATOM 759 N N . LEU A 1 97 ? -60.076 -7.792 80.042 1.00 59.06 97 LEU A N 1
ATOM 760 C CA . LEU A 1 97 ? -60.565 -6.704 80.903 1.00 59.06 97 LEU A CA 1
ATOM 761 C C . LEU A 1 97 ? -62.099 -6.626 80.963 1.00 59.06 97 LEU A C 1
ATOM 763 O O . LEU A 1 97 ? -62.639 -6.320 82.018 1.00 59.06 97 LEU A O 1
ATOM 767 N N . LEU A 1 98 ? -62.808 -6.953 79.877 1.00 58.19 98 LEU A N 1
ATOM 768 C CA . LEU A 1 98 ? -64.279 -6.975 79.864 1.00 58.19 98 LEU A CA 1
ATOM 769 C C . LEU A 1 98 ? -64.876 -8.212 80.558 1.00 58.19 98 LEU A C 1
ATOM 771 O O . LEU A 1 98 ? -66.016 -8.161 81.013 1.00 58.19 98 LEU A O 1
ATOM 775 N N . ALA A 1 99 ? -64.122 -9.312 80.662 1.00 58.97 99 ALA A N 1
ATOM 776 C CA . ALA A 1 99 ? -64.560 -10.527 81.356 1.00 58.97 99 ALA A CA 1
ATOM 777 C C . ALA A 1 99 ? -64.431 -10.432 82.888 1.00 58.97 99 ALA A C 1
ATOM 779 O O . ALA A 1 99 ? -65.155 -11.111 83.612 1.00 58.97 99 ALA A O 1
ATOM 780 N N . ASN A 1 100 ? -63.534 -9.578 83.387 1.00 57.88 100 ASN A N 1
ATOM 781 C CA . ASN A 1 100 ? -63.337 -9.350 84.814 1.00 57.88 100 ASN A CA 1
ATOM 782 C C . ASN A 1 100 ? -64.022 -8.040 85.207 1.00 57.88 100 ASN A C 1
ATOM 784 O O . ASN A 1 100 ? -63.377 -7.003 85.334 1.00 57.88 100 ASN A O 1
ATOM 788 N N . GLY A 1 101 ? -65.346 -8.088 85.366 1.00 60.81 101 GLY A N 1
ATOM 789 C CA . GLY A 1 101 ? -66.115 -6.994 85.950 1.00 60.81 101 GLY A CA 1
ATOM 790 C C . GLY A 1 101 ? -65.639 -6.710 87.374 1.00 60.81 101 GLY A C 1
ATOM 791 O O . GLY A 1 101 ? -66.125 -7.319 88.319 1.00 60.81 101 GLY A O 1
ATOM 792 N N . ASN A 1 102 ? -64.683 -5.796 87.514 1.00 48.31 102 ASN A N 1
ATOM 793 C CA . ASN A 1 102 ? -64.282 -5.213 88.784 1.00 48.31 102 ASN A CA 1
ATOM 794 C C . ASN A 1 102 ? -64.676 -3.740 88.769 1.00 48.31 102 ASN A C 1
ATOM 796 O O . ASN A 1 102 ? -64.015 -2.898 88.161 1.00 48.31 102 ASN A O 1
ATOM 800 N N . SER A 1 103 ? -65.787 -3.464 89.445 1.00 48.41 103 SER A N 1
ATOM 801 C CA . SER A 1 103 ? -66.172 -2.150 89.933 1.00 48.41 103 SER A CA 1
ATOM 802 C C . SER A 1 103 ? -65.036 -1.627 90.813 1.00 48.41 103 SER A C 1
ATOM 804 O O . SER A 1 103 ? -64.827 -2.119 91.920 1.00 48.41 103 SER A O 1
ATOM 806 N N . LEU A 1 104 ? -64.278 -0.656 90.318 1.00 41.06 104 LEU A N 1
ATOM 807 C CA . LEU A 1 104 ? -63.465 0.208 91.165 1.00 41.06 104 LEU A CA 1
ATOM 808 C C . LEU A 1 104 ? -64.134 1.575 91.149 1.00 41.06 104 LEU A C 1
ATOM 810 O O . LEU A 1 104 ? -63.956 2.367 90.225 1.00 41.06 104 LEU A O 1
ATOM 814 N N . GLU A 1 105 ? -64.982 1.772 92.158 1.00 38.53 105 GLU A N 1
ATOM 815 C CA . GLU A 1 105 ? -65.403 3.092 92.606 1.00 38.53 105 GLU A CA 1
ATOM 816 C C . GLU A 1 105 ? -64.154 3.904 92.963 1.00 38.53 105 GLU A C 1
ATOM 818 O O . GLU A 1 105 ? -63.248 3.403 93.632 1.00 38.53 105 GLU A O 1
ATOM 823 N N . VAL A 1 106 ? -64.108 5.147 92.492 1.00 34.34 106 VAL A N 1
ATOM 824 C CA . VAL A 1 106 ? -63.179 6.169 92.973 1.00 34.34 106 VAL A CA 1
ATOM 825 C C . VAL A 1 106 ? -64.012 7.425 93.219 1.00 34.34 106 VAL A C 1
ATOM 827 O O . VAL A 1 106 ? -64.339 8.148 92.275 1.00 34.34 106 VAL A O 1
ATOM 830 N N . GLU A 1 107 ? -64.400 7.621 94.481 1.00 34.00 107 GLU A N 1
ATOM 831 C CA . GLU A 1 107 ? -64.213 8.915 95.155 1.00 34.00 107 GLU A CA 1
ATOM 832 C C . GLU A 1 107 ? -62.750 9.028 95.607 1.00 34.00 107 GLU A C 1
ATOM 834 O O . GLU A 1 107 ? -62.176 7.988 96.014 1.00 34.00 107 GLU A O 1
#

InterPro domains:
  IPR039770 Ribosome biogenesis protein Rpf2 [PTHR12728] (1-81)

Foldseek 3Di:
DDDDDDDDDDDDDDDDDDDDDPVVVCVVPDDDPPPDDDDDPQWDADPPPGIGGDDDDDDDPPPVDDDPDPDPVVDDDPPPPPPVVVVVVVVVVVVVVVVDPDDDDDD

Sequence (107 aa):
MELVEVGPSMDLVVRRHCLPNEGLRKEAMKTAKDQPKKKVKNVSKDAIEGKIRKIYIPDQKIGEMALPNKVKGVKRERREDHCLTLTSYSISLCAILLANGNSLEVE

pLDDT: mean 75.57, std 16.84, range [34.0, 95.25]

Organism: NCBI:txid152421

Secondary structure (DSSP, 8-state):
------S-----------PPPHHHHHHHT---TTS-PPPPTTEEEETTTEEEEPPPPPP---SSSPPS---GGGS----STTHHHHHHHHHHHHHHHHHS-------

Radius of gyration: 49.59 Å; chains: 1; bounding box: 91×33×137 Å